Protein AF-V3ZVJ8-F1 (afdb_monomer_lite)

Structure (mmCIF, N/CA/C/O backbone):
data_AF-V3ZVJ8-F1
#
_entry.id   AF-V3ZVJ8-F1
#
loop_
_atom_site.group_PDB
_atom_site.id
_atom_site.type_symbol
_atom_site.label_atom_id
_atom_site.label_alt_id
_atom_site.label_comp_id
_atom_site.label_asym_id
_atom_site.label_entity_id
_atom_site.label_seq_id
_atom_site.pdbx_PDB_ins_code
_atom_site.Cartn_x
_atom_site.Cartn_y
_atom_site.Cartn_z
_atom_site.occupancy
_atom_site.B_iso_or_equiv
_atom_site.auth_seq_id
_atom_site.auth_comp_id
_atom_site.auth_asym_id
_atom_site.auth_atom_id
_atom_site.pdbx_PDB_model_num
ATOM 1 N N . MET A 1 1 ? 24.305 -14.437 -20.018 1.00 40.84 1 MET A N 1
ATOM 2 C CA . MET A 1 1 ? 22.969 -13.806 -19.903 1.00 40.84 1 MET A CA 1
ATOM 3 C C . MET A 1 1 ? 23.135 -12.476 -19.188 1.00 40.84 1 MET A C 1
ATOM 5 O O . MET A 1 1 ? 23.209 -12.449 -17.966 1.00 40.84 1 MET A O 1
ATOM 9 N N . GLY A 1 2 ? 23.327 -11.396 -19.948 1.00 46.41 2 GLY A N 1
ATOM 10 C CA . GLY A 1 2 ? 23.543 -10.070 -19.372 1.00 46.41 2 GLY A CA 1
ATOM 11 C C . GLY A 1 2 ? 22.295 -9.615 -18.625 1.00 46.41 2 GLY A C 1
ATOM 12 O O . GLY A 1 2 ? 21.198 -9.650 -19.180 1.00 46.41 2 GLY A O 1
ATOM 13 N N . LYS A 1 3 ? 22.453 -9.214 -17.362 1.00 50.25 3 LYS A N 1
ATOM 14 C CA . LYS A 1 3 ? 21.433 -8.452 -16.642 1.00 50.25 3 LYS A CA 1
ATOM 15 C C . LYS A 1 3 ? 21.319 -7.112 -17.372 1.00 50.25 3 LYS A C 1
ATOM 17 O O . LYS A 1 3 ? 22.166 -6.247 -17.190 1.00 50.25 3 LYS A O 1
ATOM 22 N N . SER A 1 4 ? 20.346 -6.985 -18.271 1.00 62.25 4 SER A N 1
ATOM 23 C CA . SER A 1 4 ? 20.099 -5.743 -18.999 1.00 62.25 4 SER A CA 1
ATOM 24 C C . SER A 1 4 ? 19.579 -4.698 -18.018 1.00 62.25 4 SER A C 1
ATOM 26 O O . SER A 1 4 ? 18.464 -4.800 -17.510 1.00 62.25 4 SER A O 1
ATOM 28 N N . PHE A 1 5 ? 20.423 -3.729 -17.705 1.00 68.81 5 PHE A N 1
ATOM 29 C CA . PHE A 1 5 ? 20.069 -2.511 -16.998 1.00 68.81 5 PHE A CA 1
ATOM 30 C C . PHE A 1 5 ? 19.837 -1.435 -18.060 1.00 68.81 5 PHE A C 1
ATOM 32 O O . PHE A 1 5 ? 20.697 -1.237 -18.918 1.00 68.81 5 PHE A O 1
ATOM 39 N N . SER A 1 6 ? 18.672 -0.791 -18.043 1.00 70.19 6 SER A N 1
ATOM 40 C CA . SER A 1 6 ? 18.344 0.296 -18.969 1.00 70.19 6 SER A CA 1
ATOM 41 C C . SER A 1 6 ? 18.077 1.587 -18.205 1.00 70.19 6 SER A C 1
ATOM 43 O O . SER A 1 6 ? 17.242 1.600 -17.298 1.00 70.19 6 SER A O 1
ATOM 45 N N . ILE A 1 7 ? 18.765 2.655 -18.612 1.00 73.12 7 ILE A N 1
ATOM 46 C CA . ILE A 1 7 ? 18.416 4.044 -18.303 1.00 73.12 7 ILE A CA 1
ATOM 47 C C . ILE A 1 7 ? 17.886 4.637 -19.607 1.00 73.12 7 ILE A C 1
ATOM 49 O O . ILE A 1 7 ? 18.584 4.585 -20.619 1.00 73.12 7 ILE A O 1
ATOM 53 N N . ASN A 1 8 ? 16.662 5.155 -19.598 1.00 67.75 8 ASN A N 1
ATOM 54 C CA . ASN A 1 8 ? 16.081 5.860 -20.740 1.00 67.75 8 ASN A CA 1
ATOM 55 C C . ASN A 1 8 ? 15.425 7.164 -20.261 1.00 67.75 8 ASN A C 1
ATOM 57 O O . ASN A 1 8 ? 15.230 7.371 -19.065 1.00 67.75 8 ASN A O 1
ATOM 61 N N . THR A 1 9 ? 15.118 8.040 -21.208 1.00 66.62 9 THR A N 1
ATOM 62 C CA . THR A 1 9 ? 14.366 9.288 -21.022 1.00 66.62 9 THR A CA 1
ATOM 63 C C . THR A 1 9 ? 13.134 9.324 -21.932 1.00 66.62 9 THR A C 1
ATOM 65 O O . THR A 1 9 ? 12.677 10.392 -22.309 1.00 66.62 9 THR A O 1
ATOM 68 N N . HIS A 1 10 ? 12.646 8.158 -22.346 1.00 76.38 10 HIS A N 1
ATOM 69 C CA . HIS A 1 10 ? 11.460 7.947 -23.179 1.00 76.38 10 HIS A CA 1
ATOM 70 C C . HIS A 1 10 ? 10.752 6.690 -22.670 1.00 76.38 10 HIS A C 1
ATOM 72 O O . HIS A 1 10 ? 11.325 5.961 -21.859 1.00 76.38 10 HIS A O 1
ATOM 78 N N . ASP A 1 11 ? 9.550 6.395 -23.155 1.00 82.81 11 ASP A N 1
ATOM 79 C CA . ASP A 1 11 ? 8.795 5.218 -22.719 1.00 82.81 11 ASP A CA 1
ATOM 80 C C . ASP A 1 11 ? 9.595 3.917 -22.881 1.00 82.81 11 ASP A C 1
ATOM 82 O O . ASP A 1 11 ? 10.235 3.666 -23.910 1.00 82.81 11 ASP A O 1
ATOM 86 N N . VAL A 1 12 ? 9.568 3.064 -21.851 1.00 84.00 12 VAL A N 1
ATOM 87 C CA . VAL A 1 12 ? 10.359 1.825 -21.818 1.00 84.00 12 VAL A CA 1
ATOM 88 C C . VAL A 1 12 ? 9.494 0.600 -21.608 1.00 84.00 12 VAL A C 1
ATOM 90 O O . VAL A 1 12 ? 8.710 0.507 -20.665 1.00 84.00 12 VAL A O 1
ATOM 93 N N . TYR A 1 13 ? 9.766 -0.428 -22.411 1.00 85.50 13 TYR A N 1
ATOM 94 C CA . TYR A 1 13 ? 9.410 -1.801 -22.084 1.00 85.50 13 TYR A CA 1
ATOM 95 C C . TYR A 1 13 ? 10.644 -2.578 -21.616 1.00 85.50 13 TYR A C 1
ATOM 97 O O . TYR A 1 13 ? 11.556 -2.841 -22.402 1.00 85.50 13 TYR A O 1
ATOM 105 N N . SER A 1 14 ? 10.662 -3.000 -20.349 1.00 83.94 14 SER A N 1
ATOM 106 C CA . SER A 1 14 ? 11.767 -3.776 -19.778 1.00 83.94 14 SER A CA 1
ATOM 107 C C . SER A 1 14 ? 11.308 -5.122 -19.223 1.00 83.94 14 SER A C 1
ATOM 109 O O . SER A 1 14 ? 10.302 -5.260 -18.522 1.00 83.94 14 SER A O 1
ATOM 111 N N . LYS A 1 15 ? 12.076 -6.170 -19.534 1.00 86.31 15 LYS A N 1
ATOM 112 C CA . LYS A 1 15 ? 11.912 -7.493 -18.907 1.00 86.31 15 LYS A CA 1
ATOM 113 C C . LYS A 1 15 ? 12.684 -7.606 -17.589 1.00 86.31 15 LYS A C 1
ATOM 115 O O . LYS A 1 15 ? 12.489 -8.585 -16.875 1.00 86.31 15 LYS A O 1
ATOM 120 N N . SER A 1 16 ? 13.569 -6.653 -17.326 1.00 85.25 16 SER A N 1
ATOM 121 C CA . SER A 1 16 ? 14.556 -6.651 -16.255 1.00 85.25 16 SER A CA 1
ATOM 122 C C . SER A 1 16 ? 14.463 -5.332 -15.475 1.00 85.25 16 SER A C 1
ATOM 124 O O . SER A 1 16 ? 13.402 -4.711 -15.404 1.00 85.25 16 SER A O 1
ATOM 126 N N . PHE A 1 17 ? 15.553 -4.924 -14.833 1.00 86.12 17 PHE A N 1
ATOM 127 C CA . PHE A 1 17 ? 15.630 -3.669 -14.100 1.00 86.12 17 PHE A CA 1
ATOM 128 C C . PHE A 1 17 ? 15.622 -2.462 -15.056 1.00 86.12 17 PHE A C 1
ATOM 130 O O . PHE A 1 17 ? 16.351 -2.463 -16.050 1.00 86.12 17 PHE A O 1
ATOM 137 N N . CYS A 1 18 ? 14.840 -1.430 -14.732 1.00 84.69 18 CYS A N 1
ATOM 138 C CA . CYS A 1 18 ? 14.799 -0.165 -15.467 1.00 84.69 18 CYS A CA 1
ATOM 139 C C . CYS A 1 18 ? 14.755 1.040 -14.519 1.00 84.69 18 CYS A C 1
ATOM 141 O O . CYS A 1 18 ? 14.038 1.001 -13.519 1.00 84.69 18 CYS A O 1
ATOM 143 N N . ILE A 1 19 ? 15.468 2.110 -14.880 1.00 86.56 19 ILE A N 1
ATOM 144 C CA . ILE A 1 19 ? 15.270 3.466 -14.349 1.00 86.56 19 ILE A CA 1
ATOM 145 C C . ILE A 1 19 ? 14.806 4.345 -15.514 1.00 86.56 19 ILE A C 1
ATOM 147 O O . ILE A 1 19 ? 15.429 4.319 -16.577 1.00 86.56 19 ILE A O 1
ATOM 151 N N . ASN A 1 20 ? 13.711 5.079 -15.341 1.00 83.31 20 ASN A N 1
ATOM 152 C CA . ASN A 1 20 ? 13.171 5.985 -16.356 1.00 83.31 20 ASN A CA 1
ATOM 153 C C . ASN A 1 20 ? 12.621 7.260 -15.707 1.00 83.31 20 ASN A C 1
ATOM 155 O O . ASN A 1 20 ? 12.400 7.290 -14.500 1.00 83.31 20 ASN A O 1
ATOM 159 N N . ASN A 1 21 ? 12.366 8.278 -16.526 1.00 83.44 21 ASN A N 1
ATOM 160 C CA . ASN A 1 21 ? 11.638 9.488 -16.131 1.00 83.44 21 ASN A CA 1
ATOM 161 C C . ASN A 1 21 ? 10.319 9.653 -16.914 1.00 83.44 21 ASN A C 1
ATOM 163 O O . ASN A 1 21 ? 9.772 10.741 -16.942 1.00 83.44 21 ASN A O 1
ATOM 167 N N . HIS A 1 22 ? 9.840 8.612 -17.591 1.00 85.00 22 HIS A N 1
ATOM 168 C CA . HIS A 1 22 ? 8.626 8.596 -18.422 1.00 85.00 22 HIS A CA 1
ATOM 169 C C . HIS A 1 22 ? 7.932 7.237 -18.266 1.00 85.00 22 HIS A C 1
ATOM 171 O O . HIS A 1 22 ? 8.308 6.462 -17.389 1.00 85.00 22 HIS A O 1
ATOM 177 N N . ASP A 1 23 ? 6.958 6.887 -19.097 1.00 85.75 23 ASP A N 1
ATOM 1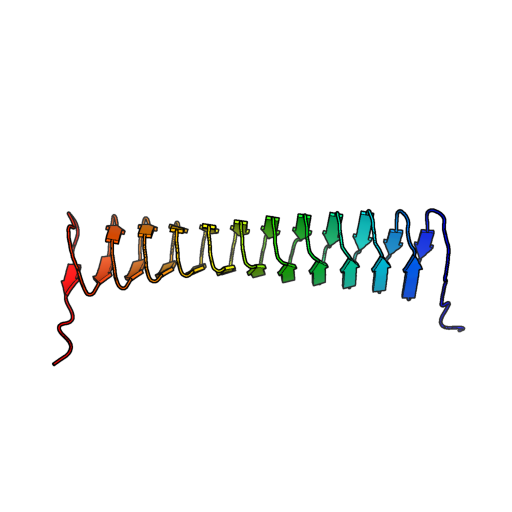78 C CA . ASP A 1 23 ? 6.127 5.711 -18.849 1.00 85.75 23 ASP A CA 1
ATOM 179 C C . ASP A 1 23 ? 6.937 4.405 -18.901 1.00 85.75 23 ASP A C 1
ATOM 181 O O . ASP A 1 23 ? 7.760 4.167 -19.793 1.00 85.75 23 ASP A O 1
ATOM 185 N N . VAL A 1 24 ? 6.728 3.525 -17.916 1.00 85.88 24 VAL A N 1
ATOM 186 C CA . VAL A 1 24 ? 7.440 2.241 -17.823 1.00 85.88 24 VAL A CA 1
ATOM 187 C C . VAL A 1 24 ? 6.483 1.066 -17.767 1.00 85.88 24 VAL A C 1
ATOM 189 O O . VAL A 1 24 ? 5.665 0.931 -16.860 1.00 85.88 24 VAL A O 1
ATOM 192 N N . TYR A 1 25 ? 6.717 0.107 -18.657 1.00 87.94 25 TYR A N 1
ATOM 193 C CA . TYR A 1 25 ? 6.167 -1.239 -18.581 1.00 87.94 25 TYR A CA 1
ATOM 194 C C . TYR A 1 25 ? 7.274 -2.219 -18.173 1.00 87.94 25 TYR A C 1
ATOM 196 O O . TYR A 1 25 ? 8.126 -2.586 -18.987 1.00 87.94 25 TYR A O 1
ATOM 204 N N . SER A 1 26 ? 7.263 -2.680 -16.916 1.00 87.19 26 SER A N 1
ATOM 205 C CA . SER A 1 26 ? 8.284 -3.594 -16.379 1.00 87.19 26 SER A CA 1
ATOM 206 C C . SER A 1 26 ? 7.718 -4.943 -15.936 1.00 87.19 26 SER A C 1
ATOM 208 O O . SER A 1 26 ? 6.671 -5.055 -15.291 1.00 87.19 26 SER A O 1
ATOM 210 N N . LYS A 1 27 ? 8.436 -6.025 -16.260 1.00 88.81 27 LYS A N 1
ATOM 211 C CA . LYS A 1 27 ? 8.120 -7.361 -15.725 1.00 88.81 27 LYS A CA 1
ATOM 212 C C . LYS A 1 27 ? 8.749 -7.635 -14.359 1.00 88.81 27 LYS A C 1
ATOM 214 O O . LYS A 1 27 ? 8.221 -8.495 -13.653 1.00 88.81 27 LYS A O 1
ATOM 219 N N . SER A 1 28 ? 9.841 -6.964 -13.990 1.00 88.00 28 SER A N 1
ATOM 220 C CA . SER A 1 28 ? 10.591 -7.288 -12.768 1.00 88.00 28 SER A CA 1
ATOM 221 C C . SER A 1 28 ? 10.738 -6.109 -11.811 1.00 88.00 28 SER A C 1
ATOM 223 O O . SER A 1 28 ? 10.182 -6.145 -10.722 1.00 88.00 28 SER A O 1
ATOM 225 N N . PHE A 1 29 ? 11.489 -5.079 -12.177 1.00 87.00 29 PHE A N 1
ATOM 226 C CA . PHE A 1 29 ? 11.791 -3.978 -11.272 1.00 87.00 29 PHE A CA 1
ATOM 227 C C . PHE A 1 29 ? 11.857 -2.685 -12.068 1.00 87.00 29 PHE A C 1
ATOM 229 O O . PHE A 1 29 ? 12.476 -2.650 -13.135 1.00 87.00 29 PHE A O 1
ATOM 236 N N . SER A 1 30 ? 11.225 -1.639 -11.556 1.00 88.38 30 SER A N 1
ATOM 237 C CA . SER A 1 30 ? 11.283 -0.300 -12.132 1.00 88.38 30 SER A CA 1
ATOM 238 C C . SER A 1 30 ? 11.392 0.759 -11.045 1.00 88.38 30 SER A C 1
ATOM 240 O O . SER A 1 30 ? 10.679 0.690 -10.044 1.00 88.38 30 SER A O 1
ATOM 242 N N . ILE A 1 31 ? 12.254 1.743 -11.281 1.00 88.81 31 ILE A N 1
ATOM 243 C CA . ILE A 1 31 ? 12.215 3.052 -10.626 1.00 88.81 31 ILE A CA 1
ATOM 24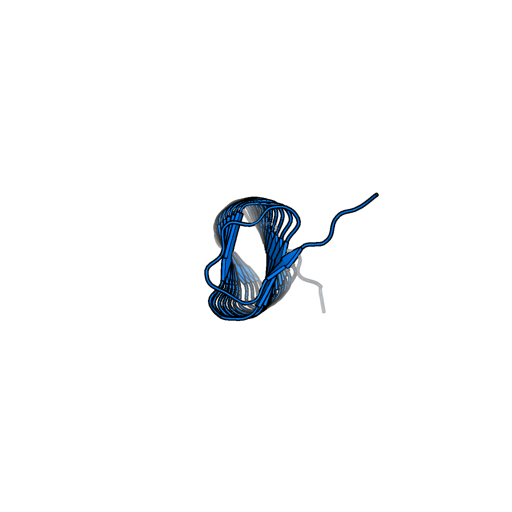4 C C . ILE A 1 31 ? 11.792 4.056 -11.694 1.00 88.81 31 ILE A C 1
ATOM 246 O O . ILE A 1 31 ? 12.373 4.066 -12.782 1.00 88.81 31 ILE A O 1
ATOM 250 N N . ASN A 1 32 ? 10.773 4.854 -11.405 1.00 87.06 32 ASN A N 1
ATOM 251 C CA . ASN A 1 32 ? 10.279 5.869 -12.323 1.00 87.06 32 ASN A CA 1
ATOM 252 C C . ASN A 1 32 ? 9.825 7.124 -11.574 1.00 87.06 32 ASN A C 1
ATOM 254 O O . ASN A 1 32 ? 9.634 7.082 -10.362 1.00 87.06 32 ASN A O 1
ATOM 258 N N . ASN A 1 33 ? 9.640 8.223 -12.301 1.00 85.56 33 ASN A N 1
ATOM 259 C CA . ASN A 1 33 ? 8.999 9.416 -11.756 1.00 85.56 33 ASN A CA 1
ATOM 260 C C . ASN A 1 33 ? 7.514 9.516 -12.137 1.00 85.56 33 ASN A C 1
ATOM 262 O O . ASN A 1 33 ? 6.743 9.975 -11.304 1.00 85.56 33 ASN A O 1
ATOM 266 N N . HIS A 1 34 ? 7.122 9.087 -13.342 1.00 86.44 34 HIS A N 1
ATOM 267 C CA . HIS A 1 34 ? 5.765 9.253 -13.892 1.00 86.44 34 HIS A CA 1
ATOM 268 C C . HIS A 1 34 ? 4.923 7.976 -13.785 1.00 86.44 34 HIS A C 1
ATOM 270 O O . HIS A 1 34 ? 4.658 7.538 -12.673 1.00 86.44 34 HIS A O 1
ATOM 276 N N . ASP A 1 35 ? 4.516 7.354 -14.897 1.00 87.00 35 ASP A N 1
ATOM 277 C CA . ASP A 1 35 ? 3.555 6.251 -14.850 1.00 87.00 35 ASP A CA 1
ATOM 278 C C . ASP A 1 35 ? 4.251 4.892 -14.930 1.00 87.00 35 ASP A C 1
ATOM 280 O O . ASP A 1 35 ? 5.144 4.654 -15.752 1.00 87.00 35 ASP A O 1
ATOM 284 N N . VAL A 1 36 ? 3.847 3.956 -14.066 1.00 87.62 36 VAL A N 1
ATOM 285 C CA . VAL A 1 36 ? 4.428 2.608 -14.024 1.00 87.62 36 VAL A CA 1
ATOM 286 C C . VAL A 1 36 ? 3.375 1.518 -14.063 1.00 87.62 36 VAL A C 1
ATOM 288 O O . VAL A 1 36 ? 2.541 1.377 -13.171 1.00 87.62 36 VAL A O 1
ATOM 291 N N . TYR A 1 37 ? 3.548 0.609 -15.017 1.00 90.12 37 TYR A N 1
ATOM 292 C CA . TYR A 1 37 ? 2.905 -0.696 -15.039 1.00 90.12 37 TYR A CA 1
ATOM 293 C C . TYR A 1 37 ? 3.933 -1.782 -14.705 1.00 90.12 37 TYR A C 1
ATOM 295 O O . TYR A 1 37 ? 4.747 -2.174 -15.547 1.00 90.12 37 TYR A O 1
ATOM 303 N N . SER A 1 38 ? 3.880 -2.319 -13.480 1.00 88.81 38 SER A N 1
ATOM 304 C CA . SER A 1 38 ? 4.812 -3.357 -13.015 1.00 88.81 38 SER A CA 1
ATOM 305 C C . SER A 1 38 ? 4.117 -4.667 -12.650 1.00 88.81 38 SER A C 1
ATOM 307 O O . SER A 1 38 ? 3.065 -4.718 -12.008 1.00 88.81 38 SER A O 1
ATOM 309 N N . LYS A 1 39 ? 4.720 -5.792 -13.047 1.00 89.62 39 LYS A N 1
ATOM 310 C CA . LYS A 1 39 ? 4.248 -7.119 -12.611 1.00 89.62 39 LYS A CA 1
ATOM 311 C C . LYS A 1 39 ? 4.788 -7.540 -11.245 1.00 89.62 39 LYS A C 1
ATOM 313 O O . LYS A 1 39 ? 4.174 -8.406 -10.624 1.00 89.62 39 LYS A O 1
ATOM 318 N N . SER A 1 40 ? 5.908 -6.978 -10.802 1.00 89.94 40 SER A N 1
ATOM 319 C CA . SER A 1 40 ? 6.698 -7.543 -9.701 1.00 89.94 40 SER A CA 1
ATOM 320 C C . SER A 1 40 ? 7.034 -6.484 -8.651 1.00 89.94 40 SER A C 1
ATOM 322 O O . SER A 1 40 ? 6.499 -6.533 -7.549 1.00 89.94 40 SER A O 1
ATOM 324 N N . PHE A 1 41 ? 7.863 -5.499 -8.979 1.00 88.88 41 PHE A N 1
ATOM 325 C CA . PHE A 1 41 ? 8.215 -4.432 -8.048 1.00 88.88 41 PHE A CA 1
ATOM 326 C C . PHE A 1 41 ? 8.297 -3.089 -8.772 1.00 88.88 41 PHE A C 1
ATOM 328 O O . PHE A 1 41 ? 8.796 -3.023 -9.900 1.00 88.88 41 PHE A O 1
A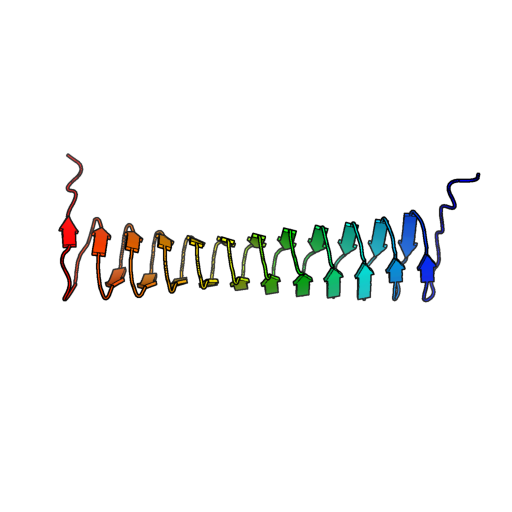TOM 335 N N . SER A 1 42 ? 7.817 -2.028 -8.130 1.00 89.94 42 SER A N 1
ATOM 336 C CA . SER A 1 42 ? 7.961 -0.652 -8.605 1.00 89.94 42 SER A CA 1
ATOM 337 C C . SER A 1 42 ? 8.192 0.323 -7.453 1.00 89.94 42 SER A C 1
ATOM 339 O O . SER A 1 42 ? 7.529 0.226 -6.422 1.00 89.94 42 SER A O 1
ATOM 341 N N . ILE A 1 43 ? 9.100 1.272 -7.666 1.00 90.81 43 ILE A N 1
ATOM 342 C CA . ILE A 1 43 ? 9.195 2.526 -6.911 1.00 90.81 43 ILE A CA 1
ATOM 343 C C . ILE A 1 43 ? 8.839 3.648 -7.877 1.00 90.81 43 ILE A C 1
ATOM 345 O O . ILE A 1 43 ? 9.352 3.667 -8.999 1.00 90.81 43 ILE A O 1
ATOM 349 N N . ASN A 1 44 ? 7.957 4.544 -7.459 1.00 90.00 44 ASN A N 1
ATOM 350 C CA . ASN A 1 44 ? 7.488 5.628 -8.302 1.00 90.00 44 ASN A CA 1
ATOM 351 C C . ASN A 1 44 ? 7.100 6.865 -7.485 1.00 90.00 44 ASN A C 1
ATOM 353 O O . ASN A 1 44 ? 6.921 6.757 -6.275 1.00 90.00 44 ASN A O 1
ATOM 357 N N . ASN A 1 45 ? 6.971 8.023 -8.135 1.00 86.50 45 ASN A N 1
ATOM 358 C CA . ASN A 1 45 ? 6.449 9.221 -7.479 1.00 86.50 45 ASN A CA 1
ATOM 359 C C . ASN A 1 45 ? 4.963 9.440 -7.788 1.00 86.50 45 ASN A C 1
ATOM 361 O O . ASN A 1 45 ? 4.209 9.689 -6.852 1.00 86.50 45 ASN A O 1
ATOM 365 N N . HIS A 1 46 ? 4.550 9.334 -9.056 1.00 88.56 46 HIS A N 1
ATOM 366 C CA . HIS A 1 46 ? 3.179 9.603 -9.511 1.00 88.56 46 HIS A CA 1
ATOM 367 C C . HIS A 1 46 ? 2.277 8.359 -9.515 1.00 88.56 46 HIS A C 1
ATOM 369 O O . HIS A 1 46 ? 1.872 7.920 -8.442 1.00 88.56 46 HIS A O 1
ATOM 375 N N . ASP A 1 47 ? 1.992 7.759 -10.675 1.00 87.06 47 ASP A N 1
ATOM 376 C CA . ASP A 1 47 ? 0.948 6.736 -10.784 1.00 87.06 47 ASP A CA 1
ATOM 377 C C . ASP A 1 47 ? 1.508 5.320 -10.958 1.00 87.06 47 ASP A C 1
ATOM 379 O O . ASP A 1 47 ? 2.361 5.041 -11.810 1.00 87.06 47 ASP A O 1
ATOM 383 N N . VAL A 1 48 ? 0.996 4.372 -10.162 1.00 88.12 48 VAL A N 1
ATOM 384 C CA . VAL A 1 48 ? 1.423 2.966 -10.213 1.00 88.12 48 VAL A CA 1
ATOM 385 C C . VAL A 1 48 ? 0.264 1.995 -10.349 1.00 88.12 48 VAL A C 1
ATOM 387 O O . VAL A 1 48 ? -0.600 1.872 -9.482 1.00 88.12 48 VAL A O 1
ATOM 390 N N . TYR A 1 49 ? 0.374 1.137 -11.360 1.00 90.44 49 TYR A N 1
ATOM 391 C CA . TYR A 1 49 ? -0.360 -0.116 -11.464 1.00 90.44 49 TYR A CA 1
ATOM 392 C C . TYR A 1 49 ? 0.582 -1.301 -11.220 1.00 90.44 49 TYR A C 1
ATOM 394 O O . TYR A 1 49 ? 1.348 -1.705 -12.101 1.00 90.44 49 TYR A O 1
ATOM 402 N N . SER A 1 50 ? 0.494 -1.916 -10.034 1.00 89.00 50 SER A N 1
ATOM 403 C CA . SER A 1 50 ? 1.328 -3.069 -9.661 1.00 89.00 50 SER A CA 1
ATOM 404 C C . SER A 1 50 ? 0.517 -4.338 -9.398 1.00 89.00 50 SER A C 1
ATOM 406 O O . SER A 1 50 ? -0.577 -4.333 -8.833 1.00 89.00 50 SER A O 1
ATOM 408 N N . LYS A 1 51 ? 1.051 -5.487 -9.818 1.00 89.44 51 LYS A N 1
ATOM 409 C CA . LYS A 1 51 ? 0.463 -6.796 -9.477 1.00 89.44 51 LYS A CA 1
ATOM 410 C C . LYS A 1 51 ? 0.990 -7.392 -8.174 1.00 89.44 51 LYS A C 1
ATOM 412 O O . LYS A 1 51 ? 0.377 -8.358 -7.733 1.00 89.44 51 LYS A O 1
ATOM 417 N N . SER A 1 52 ? 2.098 -6.876 -7.636 1.00 90.62 52 SER A N 1
ATOM 418 C CA . SER A 1 52 ? 2.909 -7.563 -6.620 1.00 90.62 52 SER A CA 1
ATOM 419 C C . SER A 1 52 ? 3.335 -6.612 -5.492 1.00 90.62 52 SER A C 1
ATOM 421 O O . SER A 1 52 ? 2.729 -6.619 -4.420 1.00 90.62 52 SER A O 1
ATOM 423 N N . PHE A 1 53 ? 4.330 -5.762 -5.707 1.00 89.00 53 PHE A N 1
ATOM 424 C CA . PHE A 1 53 ? 4.764 -4.795 -4.704 1.00 89.00 53 PHE A CA 1
ATOM 425 C C . PHE A 1 53 ? 4.920 -3.414 -5.334 1.00 89.00 53 PHE A C 1
ATOM 427 O O . PHE A 1 53 ? 5.372 -3.303 -6.479 1.00 89.00 53 PHE A O 1
ATOM 434 N N . SER A 1 54 ? 4.543 -2.375 -4.598 1.00 90.00 54 SER A N 1
ATOM 435 C CA . SER A 1 54 ? 4.730 -0.982 -5.001 1.00 90.00 54 SER A CA 1
ATOM 436 C C . SER A 1 54 ? 5.025 -0.090 -3.801 1.00 90.00 54 SER A C 1
ATOM 438 O O . SER A 1 54 ? 4.328 -0.173 -2.789 1.00 90.00 54 SER A O 1
ATOM 440 N N . ILE A 1 55 ? 6.023 0.776 -3.962 1.00 91.81 55 ILE A N 1
ATOM 441 C CA . ILE A 1 55 ? 6.233 1.973 -3.143 1.00 91.81 55 ILE A CA 1
ATOM 442 C C . ILE A 1 55 ? 5.935 3.175 -4.030 1.00 91.81 55 ILE A C 1
ATOM 444 O O . ILE A 1 55 ? 6.433 3.232 -5.157 1.00 91.81 55 ILE A O 1
ATOM 448 N N . ASN A 1 56 ? 5.123 4.102 -3.542 1.00 90.94 56 ASN A N 1
ATOM 449 C CA . ASN A 1 56 ? 4.739 5.284 -4.297 1.00 90.94 56 ASN A CA 1
ATOM 450 C C . ASN A 1 56 ? 4.468 6.478 -3.375 1.00 90.94 56 ASN A C 1
ATOM 452 O O . ASN A 1 56 ? 4.322 6.286 -2.168 1.00 90.94 56 ASN A O 1
ATOM 456 N N . ASN A 1 57 ? 4.390 7.684 -3.939 1.00 86.12 57 ASN A N 1
ATOM 457 C CA . ASN A 1 57 ? 3.949 8.855 -3.186 1.00 86.12 57 ASN A CA 1
ATOM 458 C C . ASN A 1 57 ? 2.480 9.198 -3.484 1.00 86.12 57 ASN A C 1
ATOM 460 O O . ASN A 1 57 ? 1.704 9.400 -2.550 1.00 86.12 57 ASN A O 1
ATOM 464 N N . HIS A 1 58 ? 2.088 9.250 -4.757 1.00 90.69 58 HIS A N 1
ATOM 465 C CA . HIS A 1 58 ? 0.733 9.629 -5.173 1.00 90.69 58 HIS A CA 1
ATOM 466 C C . HIS A 1 58 ? -0.215 8.430 -5.295 1.00 90.69 58 HIS A C 1
ATOM 468 O O . HIS A 1 58 ? -0.530 7.812 -4.282 1.00 90.69 58 HIS A O 1
ATOM 474 N N . ASP A 1 59 ? -0.642 8.057 -6.500 1.00 86.69 59 ASP A N 1
ATOM 475 C CA . ASP A 1 59 ? -1.763 7.136 -6.667 1.00 86.69 59 ASP A CA 1
ATOM 476 C C . ASP A 1 59 ? -1.302 5.707 -6.967 1.00 86.69 59 ASP A C 1
ATOM 478 O O . ASP A 1 59 ? -0.495 5.444 -7.867 1.00 86.69 59 ASP A O 1
ATOM 482 N N . VAL A 1 60 ? -1.843 4.737 -6.221 1.00 85.69 60 VAL A N 1
ATOM 483 C CA . VAL A 1 60 ? -1.523 3.317 -6.424 1.00 85.69 60 VAL A CA 1
ATOM 484 C C . VAL A 1 60 ? -2.756 2.448 -6.549 1.00 85.69 60 VAL A C 1
ATOM 486 O O . VAL A 1 60 ? -3.563 2.307 -5.629 1.00 85.69 60 VAL A O 1
ATOM 489 N N . TYR A 1 61 ? -2.790 1.687 -7.639 1.00 89.44 61 TYR A N 1
ATOM 490 C CA . TYR A 1 61 ? -3.619 0.502 -7.763 1.00 89.44 61 TYR A CA 1
ATOM 491 C C . TYR A 1 61 ? -2.765 -0.763 -7.676 1.00 89.44 61 TYR A C 1
ATOM 493 O O . TYR A 1 61 ? -1.934 -1.042 -8.548 1.00 89.44 61 TYR A O 1
ATOM 501 N N . SER A 1 62 ? -3.011 -1.609 -6.670 1.00 87.06 62 SER A N 1
ATOM 502 C CA . SER A 1 62 ? -2.330 -2.904 -6.606 1.00 87.06 62 SER A CA 1
ATOM 503 C C . SER A 1 62 ? -3.168 -4.065 -6.089 1.00 87.06 62 SER A C 1
ATOM 505 O O . SER A 1 62 ? -4.190 -3.944 -5.409 1.00 87.06 62 SER A O 1
ATOM 507 N N . LYS A 1 63 ? -2.765 -5.261 -6.526 1.00 87.50 63 LYS A N 1
ATOM 508 C CA . LYS A 1 63 ? -3.433 -6.517 -6.167 1.00 87.50 63 LYS A CA 1
ATOM 509 C C . LYS A 1 63 ? -2.926 -7.103 -4.851 1.00 87.50 63 LYS A C 1
ATOM 511 O O . LYS A 1 63 ? -3.595 -7.983 -4.314 1.00 87.50 63 LYS A O 1
ATOM 516 N N . SER A 1 64 ? -1.796 -6.642 -4.335 1.00 90.19 64 SER A N 1
ATOM 517 C CA . SER A 1 64 ? -1.072 -7.317 -3.253 1.00 90.19 64 SER A CA 1
ATOM 518 C C . SER A 1 64 ? -0.557 -6.317 -2.231 1.00 90.19 64 SER A C 1
ATOM 520 O O . SER A 1 64 ? -1.363 -5.921 -1.403 1.00 90.19 64 SER A O 1
ATOM 522 N N . PHE A 1 65 ? 0.719 -5.926 -2.243 1.00 88.31 65 PHE A N 1
ATOM 523 C CA . PHE A 1 65 ? 1.306 -5.102 -1.186 1.00 88.31 65 PHE A CA 1
ATOM 524 C C . PHE A 1 65 ? 1.631 -3.694 -1.684 1.00 88.31 65 PHE A C 1
ATOM 526 O O . PHE A 1 65 ? 2.186 -3.532 -2.775 1.00 88.31 65 PHE A O 1
ATOM 533 N N . ILE A 1 66 ? 1.290 -2.693 -0.872 1.00 89.31 66 ILE A N 1
ATOM 534 C CA . ILE A 1 66 ? 1.485 -1.273 -1.165 1.00 89.31 66 ILE A CA 1
ATOM 535 C C . ILE A 1 66 ? 2.026 -0.566 0.074 1.00 89.31 66 ILE A C 1
ATOM 537 O O . ILE A 1 66 ? 1.494 -0.758 1.169 1.00 89.31 66 ILE A O 1
ATOM 541 N N . ILE A 1 67 ? 3.032 0.279 -0.133 1.00 91.19 67 ILE A N 1
ATOM 542 C CA . ILE A 1 67 ? 3.366 1.395 0.754 1.00 91.19 67 ILE A CA 1
ATOM 543 C C . ILE A 1 67 ? 3.159 2.667 -0.059 1.00 91.19 67 ILE A C 1
ATOM 545 O O . ILE A 1 67 ? 3.695 2.774 -1.163 1.00 91.19 67 ILE A O 1
ATOM 549 N N . ASN A 1 68 ? 2.371 3.599 0.458 1.00 91.19 68 ASN A N 1
ATOM 550 C CA . ASN A 1 68 ? 2.069 4.842 -0.236 1.00 91.19 68 ASN A CA 1
ATOM 551 C C . ASN A 1 68 ? 1.930 6.012 0.741 1.00 91.19 68 ASN A C 1
ATOM 553 O O . ASN A 1 68 ? 1.820 5.789 1.948 1.00 91.19 68 ASN A O 1
ATOM 557 N N . THR A 1 69 ? 1.942 7.246 0.235 1.00 87.06 69 THR A N 1
ATOM 558 C CA . THR A 1 69 ? 1.592 8.412 1.055 1.00 87.06 69 THR A CA 1
ATOM 559 C C . THR A 1 69 ? 0.165 8.895 0.817 1.00 87.06 69 THR A C 1
ATOM 561 O O . THR A 1 69 ? -0.527 9.140 1.802 1.00 87.06 69 THR A O 1
ATOM 564 N N . HIS A 1 70 ? -0.288 8.990 -0.437 1.00 91.06 70 HIS A N 1
ATOM 565 C CA . HIS A 1 70 ? -1.603 9.534 -0.802 1.00 91.06 70 HIS A CA 1
ATOM 566 C C . HIS A 1 70 ? -2.671 8.458 -1.021 1.00 91.06 70 HIS A C 1
ATOM 568 O O . HIS A 1 70 ? -3.072 7.816 -0.056 1.00 91.06 70 HIS A O 1
ATOM 574 N N . ASP A 1 71 ? -3.132 8.232 -2.252 1.00 87.12 71 ASP A N 1
ATOM 575 C CA . ASP A 1 71 ? -4.353 7.465 -2.485 1.00 87.12 71 ASP A CA 1
ATOM 576 C C . ASP A 1 71 ? -4.051 6.020 -2.880 1.00 87.12 71 ASP A C 1
ATOM 578 O O . ASP A 1 71 ? -3.262 5.722 -3.785 1.00 87.12 71 ASP A O 1
ATOM 582 N N . VAL A 1 72 ? -4.704 5.079 -2.192 1.00 88.75 72 VAL A N 1
ATOM 583 C CA . VAL A 1 72 ? -4.478 3.646 -2.397 1.00 88.75 72 VAL A CA 1
ATOM 584 C C . VAL A 1 72 ? -5.758 2.883 -2.677 1.00 88.75 72 VAL A C 1
ATOM 586 O O . VAL A 1 72 ? -6.678 2.828 -1.862 1.00 88.75 72 VAL A O 1
ATOM 589 N N . TYR A 1 73 ? -5.732 2.110 -3.763 1.00 90.44 73 TYR A N 1
ATOM 590 C CA . TYR A 1 73 ? -6.646 0.998 -3.983 1.00 90.44 73 TYR A CA 1
ATOM 591 C C . TYR A 1 73 ? -5.904 -0.344 -3.911 1.00 90.44 73 TYR A C 1
ATOM 593 O O . TYR A 1 73 ? -5.162 -0.721 -4.825 1.00 90.44 73 TYR A O 1
ATOM 601 N N . SER A 1 74 ? -6.162 -1.124 -2.854 1.00 89.75 74 SER A N 1
ATOM 602 C CA . SER A 1 74 ? -5.564 -2.450 -2.647 1.00 89.75 74 SER A CA 1
ATOM 603 C C . SER A 1 74 ? -6.595 -3.574 -2.602 1.00 89.75 74 SER A C 1
ATOM 605 O O . SER A 1 74 ? -7.676 -3.475 -2.014 1.00 89.75 74 SER A O 1
ATOM 607 N N . LYS A 1 75 ? -6.243 -4.723 -3.188 1.00 89.62 75 LYS A N 1
ATOM 608 C CA . LYS A 1 75 ? -6.997 -5.970 -2.960 1.00 89.62 75 LYS A CA 1
ATOM 609 C C . LYS A 1 75 ? -6.500 -6.759 -1.750 1.00 89.62 75 LYS A C 1
ATOM 611 O O . LYS A 1 75 ? -7.290 -7.534 -1.213 1.00 89.62 75 LYS A O 1
ATOM 616 N N . SER A 1 76 ? -5.251 -6.576 -1.324 1.00 90.81 76 SER A N 1
ATOM 617 C CA . SER A 1 76 ? -4.675 -7.379 -0.241 1.00 90.81 76 SER A CA 1
ATOM 618 C C . SER A 1 76 ? -4.209 -6.506 0.914 1.00 90.81 76 SER A C 1
ATOM 620 O O . SER A 1 76 ? -4.973 -6.314 1.848 1.00 90.81 76 SER A O 1
ATOM 622 N N . PHE A 1 77 ? -2.997 -5.972 0.867 1.00 88.94 77 PHE A N 1
ATOM 623 C CA . PHE A 1 77 ? -2.379 -5.254 1.971 1.00 88.94 77 PHE A CA 1
ATOM 624 C C . PHE A 1 77 ? -1.969 -3.849 1.530 1.00 88.94 77 PHE A C 1
ATOM 626 O O . PHE A 1 77 ? -1.427 -3.665 0.437 1.00 88.94 77 PHE A O 1
ATOM 633 N N . SER A 1 78 ? -2.212 -2.861 2.380 1.00 90.31 78 SER A N 1
ATOM 634 C CA . SER A 1 78 ? -1.757 -1.488 2.169 1.00 90.31 78 SER A CA 1
ATOM 635 C C . SER A 1 78 ? -1.324 -0.846 3.480 1.00 90.31 78 SER A C 1
ATOM 637 O O . SER A 1 78 ? -2.033 -0.948 4.481 1.00 90.31 78 SER A O 1
ATOM 639 N N . ILE A 1 79 ? -0.185 -0.163 3.439 1.00 91.31 79 ILE A N 1
ATOM 640 C CA . ILE A 1 79 ? 0.223 0.847 4.416 1.00 91.31 79 ILE A CA 1
ATOM 641 C C . ILE A 1 79 ? 0.165 2.192 3.704 1.00 91.31 79 ILE A C 1
ATOM 643 O O . ILE A 1 79 ? 0.697 2.320 2.599 1.00 91.31 79 ILE A O 1
ATOM 647 N N . ASN A 1 80 ? -0.489 3.167 4.319 1.00 91.62 80 ASN A N 1
ATOM 648 C CA . ASN A 1 80 ? -0.681 4.479 3.725 1.00 91.62 80 ASN A CA 1
ATOM 649 C C . ASN A 1 80 ? -0.767 5.577 4.790 1.00 91.62 80 ASN A C 1
ATOM 651 O O . ASN A 1 80 ? -0.942 5.266 5.967 1.00 91.62 80 ASN A O 1
ATOM 655 N N . ASN A 1 81 ? -0.653 6.844 4.389 1.00 86.19 81 ASN A N 1
ATOM 656 C CA . ASN A 1 81 ? -0.894 7.961 5.300 1.00 86.19 81 ASN A CA 1
ATOM 657 C C . ASN A 1 81 ? -2.294 8.560 5.119 1.00 86.19 81 ASN A C 1
ATOM 659 O O . ASN A 1 81 ? -2.969 8.770 6.125 1.00 86.19 81 ASN A O 1
ATOM 663 N N . HIS A 1 82 ? -2.719 8.829 3.881 1.00 90.31 82 HIS A N 1
ATOM 664 C CA . HIS A 1 82 ? -3.982 9.511 3.574 1.00 90.31 82 HIS A CA 1
ATOM 665 C C . HIS A 1 82 ? -5.157 8.554 3.349 1.00 90.31 82 HIS A C 1
ATOM 667 O O . HIS A 1 82 ? -5.696 8.041 4.327 1.00 90.31 82 HIS A O 1
ATOM 673 N N . ASP A 1 83 ? -5.535 8.279 2.098 1.00 87.25 83 ASP A N 1
ATOM 674 C CA . ASP A 1 83 ? -6.799 7.609 1.798 1.00 87.25 83 ASP A CA 1
ATOM 675 C C . ASP A 1 83 ? -6.589 6.176 1.306 1.00 87.25 83 ASP A C 1
ATOM 677 O O . ASP A 1 83 ? -5.833 5.898 0.368 1.00 87.25 83 ASP A O 1
ATOM 681 N N . VAL A 1 84 ? -7.291 5.224 1.932 1.00 89.56 84 VAL A N 1
ATOM 682 C CA . VAL A 1 84 ? -7.199 3.802 1.577 1.00 89.56 84 VAL A CA 1
ATOM 683 C C . VAL A 1 84 ? -8.552 3.179 1.303 1.00 89.56 84 VAL A C 1
ATOM 685 O O . VAL A 1 84 ? -9.416 3.079 2.174 1.00 89.56 84 VAL A O 1
ATOM 688 N N . TYR A 1 85 ? -8.660 2.557 0.133 1.00 90.50 85 TYR A N 1
ATOM 689 C CA . TYR A 1 85 ? -9.642 1.521 -0.146 1.00 90.50 85 TYR A CA 1
ATOM 690 C C . TYR A 1 85 ? -8.975 0.140 -0.169 1.00 90.50 85 TYR A C 1
ATOM 692 O O . TYR A 1 85 ? -8.252 -0.204 -1.109 1.00 90.50 85 TYR A O 1
ATOM 700 N N . SER A 1 86 ? -9.267 -0.704 0.827 1.00 89.56 86 SER A N 1
ATOM 701 C CA . SER A 1 86 ? -8.736 -2.072 0.907 1.00 89.56 86 SER A CA 1
ATOM 702 C C . SER A 1 86 ? -9.830 -3.134 0.990 1.00 89.56 86 SER A C 1
ATOM 704 O O . SER A 1 86 ? -10.864 -2.994 1.648 1.00 89.56 86 SER A O 1
ATOM 706 N N . LYS A 1 87 ? -9.611 -4.263 0.309 1.00 89.50 87 LYS A N 1
ATOM 707 C CA . LYS A 1 87 ? -10.485 -5.440 0.455 1.00 89.50 87 LYS A CA 1
ATOM 708 C C . LYS A 1 87 ? -10.077 -6.347 1.611 1.00 89.50 87 LYS A C 1
ATOM 710 O O . LYS A 1 87 ? -10.957 -7.021 2.146 1.00 89.50 87 LYS A O 1
ATOM 715 N N . SER A 1 88 ? -8.801 -6.382 1.987 1.00 90.25 88 SER A N 1
ATOM 716 C CA . SER A 1 88 ? -8.322 -7.342 2.987 1.00 90.25 88 SER A CA 1
ATOM 717 C C . SER A 1 88 ? -7.759 -6.630 4.209 1.00 90.25 88 SER A C 1
ATOM 719 O O . SER A 1 88 ? -8.442 -6.565 5.221 1.00 90.25 88 SER A O 1
ATOM 721 N N . PHE A 1 89 ? -6.565 -6.063 4.128 1.00 88.31 89 PHE A N 1
ATOM 722 C CA . PHE A 1 89 ? -5.891 -5.456 5.265 1.00 88.31 89 PHE A CA 1
ATOM 723 C C . PHE A 1 89 ? -5.406 -4.050 4.914 1.00 88.31 89 PHE A C 1
ATOM 725 O O . PHE A 1 89 ? -4.874 -3.829 3.822 1.00 88.31 89 PHE A O 1
ATOM 732 N N . SER A 1 90 ? -5.575 -3.112 5.840 1.00 90.19 90 SER A N 1
ATOM 733 C CA . SER A 1 90 ? -5.043 -1.755 5.728 1.00 90.19 90 SER A CA 1
ATOM 734 C C . SER A 1 90 ? -4.521 -1.242 7.067 1.00 90.19 90 SER A C 1
ATOM 736 O O . SER A 1 90 ? -5.191 -1.393 8.088 1.00 90.19 90 SER A O 1
ATOM 738 N N . ILE A 1 91 ? -3.356 -0.600 7.032 1.00 90.75 91 ILE A N 1
ATOM 739 C CA . ILE A 1 91 ? -2.857 0.299 8.077 1.00 90.75 91 ILE A CA 1
ATOM 740 C C . ILE A 1 91 ? -2.823 1.698 7.477 1.00 90.75 91 ILE A C 1
ATOM 742 O O . ILE A 1 91 ? -2.301 1.870 6.373 1.00 90.75 91 ILE A O 1
ATOM 746 N N . ASN A 1 92 ? -3.383 2.673 8.180 1.00 91.38 92 ASN A N 1
ATOM 747 C CA . ASN A 1 92 ? -3.465 4.039 7.688 1.00 91.38 92 ASN A CA 1
ATOM 748 C C . ASN A 1 92 ? -3.466 5.062 8.831 1.00 91.38 92 ASN A C 1
ATOM 750 O O . ASN A 1 92 ? -3.674 4.683 9.982 1.00 91.38 92 ASN A O 1
ATOM 754 N N . ASN A 1 93 ? -3.236 6.340 8.526 1.00 85.75 93 ASN A N 1
ATOM 755 C CA . ASN A 1 93 ? -3.375 7.403 9.521 1.00 85.75 93 ASN A CA 1
ATOM 756 C C . ASN A 1 93 ? -4.726 8.120 9.410 1.00 85.75 93 ASN A C 1
ATOM 758 O O . ASN A 1 93 ? -5.381 8.286 10.436 1.00 85.75 93 ASN A O 1
ATOM 762 N N . HIS A 1 94 ? -5.127 8.538 8.206 1.00 89.31 94 HIS A N 1
ATOM 763 C CA . HIS A 1 94 ? -6.327 9.349 7.977 1.00 89.31 94 HIS A CA 1
ATOM 764 C C . HIS A 1 94 ? -7.581 8.512 7.696 1.00 89.31 94 HIS A C 1
ATOM 766 O O . HIS A 1 94 ? -8.200 8.040 8.648 1.00 89.31 94 HIS A O 1
ATOM 772 N N . ASP A 1 95 ? -7.928 8.277 6.427 1.00 86.19 95 ASP A N 1
ATOM 773 C CA . ASP A 1 95 ? -9.233 7.723 6.063 1.00 86.19 95 ASP A CA 1
ATOM 774 C C . ASP A 1 95 ? -9.135 6.306 5.484 1.00 86.19 95 ASP A C 1
ATOM 776 O O . ASP A 1 95 ? -8.389 6.020 4.540 1.00 86.19 95 ASP A O 1
ATOM 780 N N . VAL A 1 96 ? -9.931 5.382 6.038 1.00 88.50 96 VAL A N 1
ATOM 781 C CA . VAL A 1 96 ? -9.963 3.981 5.591 1.00 88.50 96 VAL A CA 1
ATOM 782 C C . VAL A 1 96 ? -11.364 3.494 5.274 1.00 88.50 96 VAL A C 1
ATOM 784 O O . VAL A 1 96 ? -12.245 3.434 6.131 1.00 88.50 96 VAL A O 1
ATOM 787 N N . TYR A 1 97 ? -11.508 2.940 4.072 1.00 89.25 97 TYR A N 1
ATOM 788 C CA . TYR A 1 97 ? -12.566 1.999 3.735 1.00 89.25 97 TYR A CA 1
ATOM 789 C C . TYR A 1 97 ? -12.002 0.576 3.622 1.00 89.25 97 TYR A C 1
ATOM 791 O O . TYR A 1 97 ? -11.314 0.237 2.654 1.00 89.25 97 TYR A O 1
ATOM 799 N N . SER A 1 98 ? -12.348 -0.299 4.573 1.00 88.62 98 SER A N 1
ATOM 800 C CA . SER A 1 98 ? -11.920 -1.705 4.569 1.00 88.62 98 SER A CA 1
ATOM 801 C C . SER A 1 98 ? -13.090 -2.686 4.591 1.00 88.62 98 SER A C 1
ATOM 803 O O . SER A 1 98 ? -14.103 -2.507 5.272 1.00 88.62 98 SER A O 1
ATOM 805 N N . LYS A 1 99 ? -12.969 -3.783 3.835 1.00 88.56 99 LYS A N 1
ATOM 806 C CA . LYS A 1 99 ? -13.946 -4.886 3.913 1.00 88.56 99 LYS A CA 1
ATOM 807 C C . LYS A 1 99 ? -13.622 -5.902 5.004 1.00 88.56 99 LYS A C 1
ATOM 809 O O . LYS A 1 99 ? -14.558 -6.527 5.500 1.00 88.56 99 LYS A O 1
ATOM 814 N N . SER A 1 100 ? -12.354 -6.082 5.367 1.00 89.06 100 SER A N 1
ATOM 815 C CA . SER A 1 100 ? -11.968 -7.143 6.306 1.00 89.06 100 SER A CA 1
ATOM 816 C C . SER A 1 100 ? -11.310 -6.564 7.552 1.00 89.06 100 SER A C 1
ATOM 818 O O . SER A 1 100 ? -11.951 -6.511 8.593 1.00 89.06 100 SER A O 1
ATOM 820 N N . PHE A 1 101 ? -10.077 -6.086 7.466 1.00 87.44 101 PHE A N 1
ATOM 821 C CA . PHE A 1 101 ? -9.338 -5.605 8.626 1.00 87.44 101 PHE A CA 1
ATOM 822 C C . PHE A 1 101 ? -8.760 -4.215 8.374 1.00 87.44 101 PHE A C 1
ATOM 824 O O . PHE A 1 101 ? -8.229 -3.947 7.292 1.00 87.44 101 PHE A O 1
ATOM 831 N N . SER A 1 102 ? -8.851 -3.346 9.377 1.00 89.38 102 SER A N 1
ATOM 832 C CA . SER A 1 102 ? -8.258 -2.010 9.374 1.00 89.38 102 SER A CA 1
ATOM 833 C C . SER A 1 102 ? -7.644 -1.667 10.729 1.00 89.38 102 SER A C 1
ATOM 835 O O . SER A 1 102 ? -8.260 -1.901 11.769 1.00 89.38 102 SER A O 1
ATOM 837 N N . ILE A 1 103 ? -6.450 -1.080 10.695 1.00 89.19 103 ILE A N 1
ATOM 838 C CA . ILE A 1 103 ? -5.873 -0.295 11.791 1.00 89.19 103 ILE A CA 1
ATOM 839 C C . ILE A 1 103 ? -5.754 1.134 11.283 1.00 89.19 103 ILE A C 1
ATOM 841 O O . ILE A 1 103 ? -5.220 1.347 10.193 1.00 89.19 103 ILE A O 1
ATOM 845 N N . ASN A 1 104 ? -6.262 2.091 12.046 1.00 89.25 104 ASN A N 1
ATOM 846 C CA . ASN A 1 104 ? -6.238 3.491 11.655 1.00 89.25 104 ASN A CA 1
ATOM 847 C C . ASN A 1 104 ? -6.133 4.414 12.873 1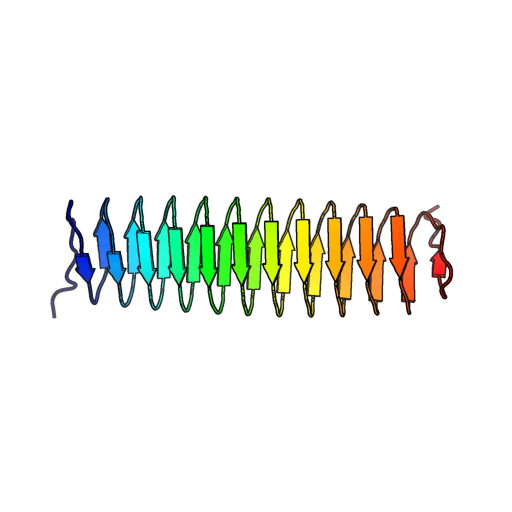.00 89.25 104 ASN A C 1
ATOM 849 O O . ASN A 1 104 ? -6.366 3.967 13.994 1.00 89.25 104 ASN A O 1
ATOM 853 N N . ASN A 1 105 ? -5.784 5.683 12.663 1.00 84.62 105 ASN A N 1
ATOM 854 C CA . ASN A 1 105 ? -5.820 6.673 13.738 1.00 84.62 105 ASN A CA 1
ATOM 855 C C . ASN A 1 105 ? -7.112 7.495 13.708 1.00 84.62 105 ASN A C 1
ATOM 857 O O . ASN A 1 105 ? -7.741 7.629 14.756 1.00 84.62 105 ASN A O 1
ATOM 861 N N . HIS A 1 106 ? -7.496 8.030 12.546 1.00 86.19 106 HIS A N 1
ATOM 862 C CA . HIS A 1 106 ? -8.625 8.953 12.400 1.00 86.19 106 HIS A CA 1
ATOM 863 C C . HIS A 1 106 ? -9.946 8.254 12.055 1.00 86.19 106 HIS A C 1
ATOM 865 O O . HIS A 1 106 ? -10.597 7.741 12.963 1.00 86.19 106 HIS A O 1
ATOM 871 N N . ASP A 1 107 ? -10.322 8.184 10.776 1.00 82.75 107 ASP A N 1
ATOM 872 C CA . ASP A 1 107 ? -11.670 7.784 10.373 1.00 82.75 107 ASP A CA 1
ATOM 873 C C . ASP A 1 107 ? -11.695 6.416 9.682 1.00 82.75 107 ASP A C 1
ATOM 875 O O . ASP A 1 107 ? -10.973 6.144 8.716 1.00 82.75 107 ASP A O 1
ATOM 879 N N . VAL A 1 108 ? -12.570 5.523 10.163 1.00 84.56 108 VAL A N 1
ATOM 880 C CA . VAL A 1 108 ? -12.727 4.180 9.586 1.00 84.56 108 VAL A CA 1
ATOM 881 C C . VAL A 1 108 ? -14.165 3.821 9.268 1.00 84.56 108 VAL A C 1
ATOM 883 O O . VAL A 1 108 ? -15.036 3.774 10.137 1.00 84.56 108 VAL A O 1
ATOM 886 N N . TYR A 1 109 ? -14.361 3.356 8.035 1.00 85.38 109 TYR A N 1
ATOM 887 C CA . TYR A 1 109 ? -15.483 2.514 7.651 1.00 85.38 109 TYR A CA 1
ATOM 888 C C . TYR A 1 109 ? -15.020 1.066 7.431 1.00 85.38 109 TYR A C 1
ATOM 890 O O . TYR A 1 109 ? -14.367 0.747 6.431 1.00 85.38 109 TYR A O 1
ATOM 898 N N . SER A 1 110 ? -15.408 0.155 8.330 1.00 85.12 110 SER A N 1
ATOM 899 C CA . SER A 1 110 ? -15.071 -1.274 8.229 1.00 85.12 110 SER A CA 1
ATOM 900 C C . SER A 1 110 ? -16.311 -2.164 8.174 1.00 85.12 110 SER A C 1
ATOM 902 O O . SER A 1 110 ? -17.344 -1.900 8.789 1.00 85.12 110 SER A O 1
ATOM 904 N N . LYS A 1 111 ? -16.239 -3.262 7.417 1.00 85.62 111 LYS A N 1
ATOM 905 C CA . LYS A 1 111 ? -17.300 -4.285 7.433 1.00 85.62 111 LYS A CA 1
ATOM 906 C C . LYS A 1 111 ? -17.058 -5.408 8.431 1.00 85.62 111 LYS A C 1
ATOM 908 O O . LYS A 1 111 ? -18.051 -6.035 8.783 1.00 85.62 111 LYS A O 1
ATOM 913 N N . SER A 1 112 ? -15.809 -5.672 8.830 1.00 85.94 112 SER A N 1
ATOM 914 C CA . SER A 1 112 ? -15.487 -6.840 9.663 1.00 85.94 112 SER A CA 1
ATOM 915 C C . SER A 1 112 ? -14.796 -6.456 10.978 1.00 85.94 112 SER A C 1
ATOM 917 O O . SER A 1 112 ? -15.428 -6.454 12.036 1.00 85.94 112 SER A O 1
ATOM 919 N N . PHE A 1 113 ? -13.518 -6.099 10.943 1.00 84.56 113 PHE A N 1
ATOM 920 C CA . PHE A 1 113 ? -12.748 -5.772 12.140 1.00 84.56 113 PHE A CA 1
ATOM 921 C C . PHE A 1 113 ? -12.063 -4.417 11.983 1.00 84.56 113 PHE A C 1
ATOM 923 O O . PHE A 1 113 ? -11.537 -4.113 10.909 1.00 84.56 113 PHE A O 1
ATOM 930 N N . SER A 1 114 ? -12.068 -3.617 13.050 1.00 85.81 114 SER A N 1
ATOM 931 C CA . SER A 1 114 ? -11.346 -2.348 13.104 1.00 85.81 114 SER A CA 1
ATOM 932 C C . SER A 1 114 ? -10.694 -2.119 14.462 1.00 85.81 114 SER A C 1
ATOM 934 O O . SER A 1 114 ? -11.330 -2.332 15.495 1.00 85.81 114 SER A O 1
ATOM 936 N N . ILE A 1 115 ? -9.457 -1.625 14.438 1.00 86.12 115 ILE A N 1
ATOM 937 C CA . ILE A 1 115 ? -8.803 -0.950 15.563 1.00 86.12 115 ILE A CA 1
ATOM 938 C C . ILE A 1 115 ? -8.619 0.505 15.155 1.00 86.12 115 ILE A C 1
ATOM 940 O O . ILE A 1 115 ? -8.104 0.769 14.067 1.00 86.12 115 ILE A O 1
ATOM 944 N N . ASN A 1 116 ? -9.056 1.431 15.996 1.00 84.62 116 ASN A N 1
ATOM 945 C CA . ASN A 1 116 ? -8.944 2.856 15.716 1.00 84.62 116 ASN A CA 1
ATOM 946 C C . ASN A 1 116 ? -8.730 3.670 16.992 1.00 84.62 116 ASN A C 1
ATOM 948 O O . ASN A 1 116 ? -8.965 3.157 18.087 1.00 84.62 116 ASN A O 1
ATOM 952 N N . ASN A 1 117 ? -8.314 4.928 16.849 1.00 82.12 117 ASN A N 1
ATOM 953 C CA . ASN A 1 117 ? -8.236 5.848 17.982 1.00 82.12 117 ASN A CA 1
ATOM 954 C C . ASN A 1 117 ? -9.432 6.815 18.030 1.00 82.12 117 ASN A C 1
ATOM 956 O O . ASN A 1 117 ? -9.991 7.024 19.108 1.00 82.12 117 ASN A O 1
ATOM 960 N N . HIS A 1 118 ? -9.825 7.383 16.886 1.00 81.81 118 HIS A N 1
ATOM 961 C CA . HIS A 1 118 ? -10.878 8.399 16.788 1.00 81.81 118 HIS A CA 1
ATOM 962 C C . HIS A 1 118 ? -12.235 7.822 16.368 1.00 81.81 118 HIS A C 1
ATOM 964 O O . HIS A 1 118 ? -12.877 7.171 17.188 1.00 81.81 118 HIS A O 1
ATOM 970 N N . ASP A 1 119 ? -12.666 8.003 15.118 1.00 77.75 119 ASP A N 1
ATOM 971 C CA . ASP A 1 119 ? -14.044 7.730 14.708 1.00 77.75 119 ASP A CA 1
ATOM 972 C C . ASP A 1 119 ? -14.164 6.423 13.913 1.00 77.75 119 ASP A C 1
ATOM 974 O O . ASP A 1 119 ? -13.492 6.199 12.901 1.00 77.75 119 ASP A O 1
ATOM 978 N N . VAL A 1 120 ? -15.057 5.527 14.356 1.00 77.19 120 VAL A N 1
ATOM 979 C CA . VAL A 1 120 ? -15.311 4.253 13.657 1.00 77.19 120 VAL A CA 1
ATOM 980 C C . VAL A 1 120 ? -16.782 4.006 13.397 1.00 77.19 120 VAL A C 1
ATOM 982 O O . VAL A 1 120 ? -17.606 3.958 14.312 1.00 77.19 120 VAL A O 1
ATOM 985 N N . TYR A 1 121 ? -17.069 3.656 12.145 1.00 79.38 121 TYR A N 1
ATOM 986 C CA . TYR A 1 121 ? -18.283 2.965 11.748 1.00 79.38 121 TYR A CA 1
ATOM 987 C C . TYR A 1 121 ? -17.972 1.516 11.344 1.00 79.38 121 TYR A C 1
ATOM 989 O O . TYR A 1 121 ? -17.305 1.265 10.335 1.00 79.38 121 TYR A O 1
ATOM 997 N N . SER A 1 122 ? -18.493 0.533 12.091 1.00 76.69 122 SER A N 1
ATOM 998 C CA . SER A 1 122 ? -18.348 -0.887 11.730 1.00 76.69 122 SER A CA 1
ATOM 999 C C . SER A 1 122 ? -19.619 -1.707 11.895 1.00 76.69 122 SER A C 1
ATOM 1001 O O . SER A 1 122 ? -20.485 -1.446 12.732 1.00 76.69 122 SER A O 1
ATOM 1003 N N . LYS A 1 123 ? -19.723 -2.763 11.086 1.00 77.62 123 LYS A N 1
ATOM 1004 C CA . LYS A 1 123 ? -20.841 -3.712 11.144 1.00 77.62 123 LYS A CA 1
ATOM 1005 C C . LYS A 1 123 ? -20.644 -4.836 12.167 1.00 77.62 123 LYS A C 1
ATOM 1007 O O . LYS A 1 123 ? -21.644 -5.432 12.560 1.00 77.62 123 LYS A O 1
ATOM 1012 N N . SER A 1 124 ? -19.420 -5.110 12.619 1.00 80.69 124 SER A N 1
ATOM 1013 C CA . SER A 1 124 ? -19.137 -6.260 13.499 1.00 80.69 124 SER A CA 1
ATOM 1014 C C . SER A 1 124 ? -18.286 -5.919 14.714 1.00 80.69 124 SER A C 1
ATOM 1016 O O . SER A 1 124 ? -18.873 -5.656 15.756 1.00 80.69 124 SER A O 1
ATOM 1018 N N . PHE A 1 125 ? -16.953 -5.950 14.625 1.00 79.38 125 PHE A N 1
ATOM 1019 C CA . PHE A 1 125 ? -16.085 -5.837 15.800 1.00 79.38 125 PHE A CA 1
ATOM 1020 C C . PHE A 1 125 ? -15.218 -4.579 15.741 1.00 79.38 125 PHE A C 1
ATOM 1022 O O . PHE A 1 125 ? -14.590 -4.304 14.713 1.00 79.38 125 PHE A O 1
ATOM 1029 N N . ILE A 1 126 ? -15.178 -3.838 16.852 1.00 80.62 126 ILE A N 1
ATOM 1030 C CA . ILE A 1 126 ? -14.392 -2.610 17.004 1.00 80.62 126 ILE A CA 1
ATOM 1031 C C . ILE A 1 126 ? -13.637 -2.622 18.336 1.00 80.62 126 ILE A C 1
ATOM 1033 O O . ILE A 1 126 ? -14.226 -2.895 19.383 1.00 80.62 126 ILE A O 1
ATOM 1037 N N . ILE A 1 127 ? -12.362 -2.240 18.289 1.00 82.69 127 ILE A N 1
ATOM 1038 C CA . ILE A 1 127 ? -11.626 -1.689 19.432 1.00 82.69 127 ILE A CA 1
ATOM 1039 C C . ILE A 1 127 ? -11.362 -0.221 19.113 1.00 82.69 127 ILE A C 1
ATOM 1041 O O . ILE A 1 127 ? -10.791 0.076 18.063 1.00 82.69 127 ILE A O 1
ATOM 1045 N N . ASN A 1 128 ? -11.797 0.682 19.985 1.00 79.56 128 ASN A N 1
ATOM 1046 C CA . ASN A 1 128 ? -11.608 2.114 19.787 1.00 79.56 128 ASN A CA 1
ATOM 1047 C C . ASN A 1 128 ? -11.294 2.831 21.095 1.00 79.56 128 ASN A C 1
ATOM 1049 O O . ASN A 1 128 ? -11.649 2.338 22.165 1.00 79.56 128 ASN A O 1
ATOM 1053 N N . THR A 1 129 ? -10.679 4.009 21.013 1.00 75.88 129 THR A N 1
ATOM 1054 C CA . THR A 1 129 ? -10.478 4.858 22.195 1.00 75.88 129 THR A CA 1
ATOM 1055 C C . THR A 1 129 ? -11.487 5.997 22.327 1.00 75.88 129 THR A C 1
ATOM 1057 O O . THR A 1 129 ? -11.628 6.517 23.435 1.00 75.88 129 THR A O 1
ATOM 1060 N N . HIS A 1 130 ? -12.159 6.409 21.245 1.00 75.94 130 HIS A N 1
ATOM 1061 C CA . HIS A 1 130 ? -13.119 7.527 21.218 1.00 75.94 130 HIS A CA 1
ATOM 1062 C C . HIS A 1 130 ? -14.465 7.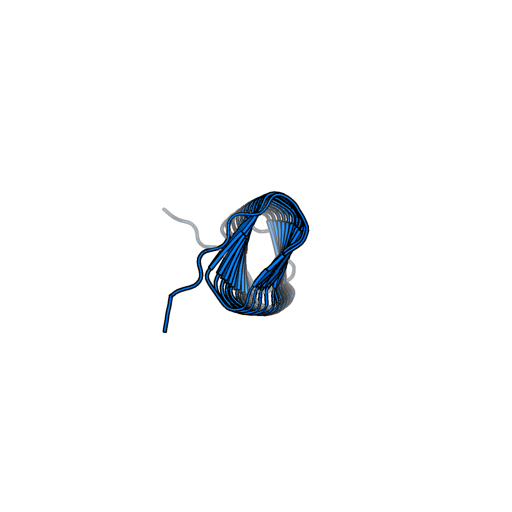109 20.594 1.00 75.94 130 HIS A C 1
ATOM 1064 O O . HIS A 1 130 ? -15.041 6.111 21.014 1.00 75.94 130 HIS A O 1
ATOM 1070 N N . ASP A 1 131 ? -15.005 7.824 19.605 1.00 72.81 131 ASP A N 1
ATOM 1071 C CA . ASP A 1 131 ? -16.394 7.666 19.174 1.00 72.81 131 ASP A CA 1
ATOM 1072 C C . ASP A 1 131 ? -16.635 6.410 18.320 1.00 72.81 131 ASP A C 1
ATOM 1074 O O . ASP A 1 131 ? -15.930 6.106 17.354 1.00 72.81 131 ASP A O 1
ATOM 1078 N N . VAL A 1 132 ? -17.669 5.641 18.687 1.00 71.50 132 VAL A N 1
ATOM 1079 C CA . VAL A 1 132 ? -17.976 4.348 18.060 1.00 71.50 132 VAL A CA 1
ATOM 1080 C C . VAL A 1 132 ? -19.433 4.224 17.656 1.00 71.50 132 VAL A C 1
ATOM 1082 O O . VAL A 1 132 ? -20.336 4.264 18.489 1.00 71.50 132 VAL A O 1
ATOM 1085 N N . TYR A 1 133 ? -19.634 3.864 16.389 1.00 73.19 133 TYR A N 1
ATOM 1086 C CA . TYR A 1 133 ? -20.902 3.379 15.866 1.00 73.19 133 TYR A CA 1
ATOM 1087 C C . TYR A 1 133 ? -20.755 1.926 15.401 1.00 73.19 133 TYR A C 1
ATOM 1089 O O . TYR A 1 133 ? -20.199 1.631 14.339 1.00 73.19 133 TYR A O 1
ATOM 1097 N N . SER A 1 134 ? -21.275 0.996 16.210 1.00 71.50 134 SER A N 1
ATOM 1098 C CA . SER A 1 134 ? -21.222 -0.447 15.954 1.00 71.50 134 SER A CA 1
ATOM 1099 C C . SER A 1 134 ? -22.620 -1.059 15.865 1.00 71.50 134 SER A C 1
ATOM 1101 O O . SER A 1 134 ? -23.541 -0.641 16.564 1.00 71.50 134 SER A O 1
ATOM 1103 N N . LYS A 1 135 ? -22.781 -2.080 15.014 1.00 70.94 135 LYS A N 1
ATOM 1104 C CA . LYS A 1 135 ? -24.017 -2.886 14.951 1.00 70.94 135 LYS A CA 1
ATOM 1105 C C . LYS A 1 135 ? -23.965 -4.180 15.761 1.00 70.94 135 LYS A C 1
ATOM 1107 O O . LYS A 1 135 ? -25.001 -4.823 15.891 1.00 70.94 135 LYS A O 1
ATOM 1112 N N . SER A 1 136 ? -22.790 -4.584 16.245 1.00 76.44 136 SER A N 1
ATOM 1113 C CA . SER A 1 136 ? -22.623 -5.871 16.932 1.00 76.44 136 SER A CA 1
ATOM 1114 C C . SER A 1 136 ? -21.874 -5.708 18.252 1.00 76.44 136 SER A C 1
ATOM 1116 O O . SER A 1 136 ? -22.509 -5.750 19.303 1.00 76.44 136 SER A O 1
ATOM 1118 N N . PHE A 1 137 ? -20.550 -5.526 18.211 1.00 75.12 137 PHE A N 1
ATOM 1119 C CA . PHE A 1 137 ? -19.708 -5.521 19.405 1.00 75.12 137 PHE A CA 1
ATOM 1120 C C . PHE A 1 137 ? -18.624 -4.441 19.346 1.00 75.12 137 PHE A C 1
ATOM 1122 O O . PHE A 1 137 ? -17.913 -4.305 18.345 1.00 75.12 137 PHE A O 1
ATOM 1129 N N . SER A 1 138 ? -18.450 -3.726 20.458 1.00 77.19 138 SER A N 1
ATOM 1130 C CA . SER A 1 138 ? -17.413 -2.705 20.609 1.00 77.19 138 SER A CA 1
ATOM 1131 C C . SER A 1 138 ? -16.778 -2.720 21.998 1.00 77.19 138 SER A C 1
ATOM 1133 O O . SER A 1 138 ? -17.489 -2.766 23.006 1.00 77.19 138 SER A O 1
ATOM 1135 N N . ILE A 1 139 ? -15.452 -2.587 22.034 1.00 79.50 139 ILE A N 1
ATOM 1136 C CA . ILE A 1 139 ? -14.673 -2.243 23.231 1.00 79.50 139 ILE A CA 1
ATOM 1137 C C . ILE A 1 139 ? -14.250 -0.785 23.094 1.00 79.50 139 ILE A C 1
ATOM 1139 O O . ILE A 1 139 ? -13.672 -0.415 22.068 1.00 79.50 139 ILE A O 1
ATOM 1143 N N . ASN A 1 140 ? -14.568 0.033 24.097 1.00 74.44 140 ASN A N 1
ATOM 1144 C CA . ASN A 1 140 ? -14.327 1.468 24.043 1.00 74.44 140 ASN A CA 1
ATOM 1145 C C . ASN A 1 140 ? -14.119 2.074 25.441 1.00 74.44 140 ASN A C 1
ATOM 1147 O O . ASN A 1 140 ? -14.683 1.592 26.424 1.00 74.44 140 ASN A O 1
ATOM 1151 N N . ASN A 1 141 ? -13.329 3.145 25.514 1.00 68.38 141 ASN A N 1
ATOM 1152 C CA . ASN A 1 141 ? -13.100 3.918 26.732 1.00 68.38 141 ASN A CA 1
ATOM 1153 C C . ASN A 1 141 ? -14.156 5.023 26.956 1.00 68.38 141 ASN A C 1
ATOM 1155 O O . ASN A 1 141 ? -14.413 5.366 28.106 1.00 68.38 141 ASN A O 1
ATOM 1159 N N . HIS A 1 142 ? -14.806 5.553 25.908 1.00 57.62 142 HIS A N 1
ATOM 1160 C CA . HIS A 1 142 ? -15.828 6.612 26.014 1.00 57.62 142 HIS A CA 1
ATOM 1161 C C . HIS A 1 142 ? -17.048 6.307 25.131 1.00 57.62 142 HIS A C 1
ATOM 1163 O O . HIS A 1 142 ? -16.933 6.318 23.913 1.00 57.62 142 HIS A O 1
ATOM 1169 N N . VAL A 1 143 ? -18.230 6.030 25.708 1.00 53.59 143 VAL A N 1
ATOM 1170 C CA . VAL A 1 143 ? -19.362 5.474 24.934 1.00 53.59 143 VAL A CA 1
ATOM 1171 C C . VAL A 1 143 ? -20.624 6.344 24.900 1.00 53.59 143 VAL A C 1
ATOM 1173 O O . VAL A 1 143 ? -21.246 6.588 25.931 1.00 53.59 143 VAL A O 1
ATOM 1176 N N . TYR A 1 144 ? -21.085 6.623 23.671 1.00 51.25 144 TYR A N 1
ATOM 1177 C CA . TYR A 1 144 ? -22.499 6.695 23.272 1.00 51.25 144 TYR A CA 1
ATOM 1178 C C . TYR A 1 144 ? -22.786 5.520 22.307 1.00 51.25 144 TYR A C 1
ATOM 1180 O O . TYR A 1 144 ? -22.397 5.588 21.147 1.00 51.25 144 TYR A O 1
ATOM 1188 N N . SER A 1 145 ? -23.424 4.416 22.731 1.00 51.88 145 SER A N 1
ATOM 1189 C CA . SER A 1 145 ? -23.776 3.312 21.804 1.00 51.88 145 SER A CA 1
ATOM 1190 C C . SER A 1 145 ? -25.180 2.745 22.023 1.00 51.88 145 SER A C 1
ATOM 1192 O O . SER A 1 145 ? -25.717 2.797 23.127 1.00 51.88 145 SER A O 1
ATOM 1194 N N . GLN A 1 146 ? -25.753 2.174 20.955 1.00 48.12 146 GLN A N 1
ATOM 1195 C CA . GLN A 1 146 ? -27.011 1.406 20.949 1.00 48.12 146 GLN A CA 1
ATOM 1196 C C . GLN A 1 146 ? -26.780 -0.126 20.972 1.00 48.12 146 GLN A C 1
ATOM 1198 O O . GLN A 1 146 ? -27.725 -0.892 20.797 1.00 48.12 146 GLN A O 1
ATOM 1203 N N . SER A 1 147 ? -25.536 -0.590 21.148 1.00 52.84 147 SER A N 1
ATOM 1204 C CA . SER A 1 147 ? -25.125 -2.005 21.058 1.00 52.84 147 SER A CA 1
ATOM 1205 C C . SER A 1 147 ? -24.478 -2.509 22.357 1.00 52.84 147 SER A C 1
ATOM 1207 O O . SER A 1 147 ? -24.215 -1.725 23.264 1.00 52.84 147 SER A O 1
ATOM 1209 N N . LEU A 1 148 ? -24.204 -3.816 22.460 1.00 55.56 148 LEU A N 1
ATOM 1210 C CA . LEU A 1 148 ? -23.525 -4.409 23.619 1.00 55.56 148 LEU A CA 1
ATOM 1211 C C . LEU A 1 148 ? -22.090 -3.848 23.735 1.00 55.56 148 LEU A C 1
ATOM 1213 O O . LEU A 1 148 ? -21.205 -4.238 22.972 1.00 55.56 148 LEU A O 1
ATOM 1217 N N . SER A 1 149 ? -21.872 -2.915 24.665 1.00 61.72 149 SER A N 1
ATOM 1218 C CA . SER A 1 149 ? -20.589 -2.235 24.884 1.00 61.72 149 SER A CA 1
ATOM 1219 C C . SER A 1 149 ? -19.947 -2.643 26.209 1.00 61.72 149 SER A C 1
ATOM 1221 O O . SER A 1 149 ? -20.609 -2.624 27.247 1.00 61.72 149 SER A O 1
ATOM 1223 N N . VAL A 1 150 ? -18.648 -2.953 26.184 1.00 64.19 150 VAL A N 1
ATOM 1224 C CA . VAL A 1 150 ? -17.831 -3.132 27.395 1.00 64.19 150 VAL A CA 1
ATOM 1225 C C . VAL A 1 150 ? -16.968 -1.887 27.583 1.00 64.19 150 VAL A C 1
ATOM 1227 O O . VAL A 1 150 ? -16.116 -1.600 26.741 1.00 64.19 150 VAL A O 1
ATOM 1230 N N . ASN A 1 151 ? -17.194 -1.169 28.686 1.00 63.91 15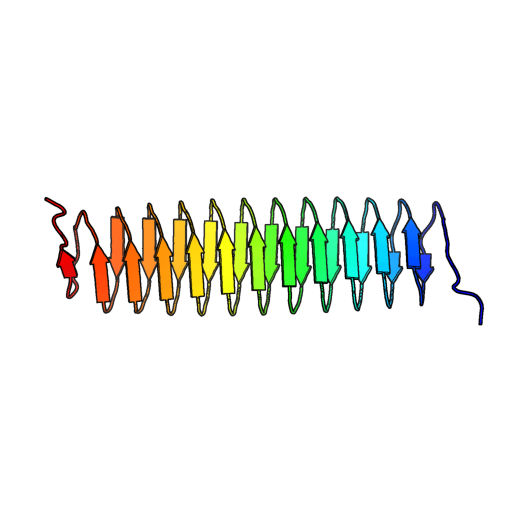1 ASN A N 1
ATOM 1231 C CA . ASN A 1 151 ? -16.384 -0.019 29.088 1.00 63.91 151 ASN A CA 1
ATOM 1232 C C . ASN A 1 151 ? -15.206 -0.503 29.935 1.00 63.91 151 ASN A C 1
ATOM 1234 O O . ASN A 1 151 ? -15.412 -1.228 30.910 1.00 63.91 151 ASN A O 1
ATOM 1238 N N . ILE A 1 152 ? -13.989 -0.091 29.585 1.00 58.59 152 ILE A N 1
ATOM 1239 C CA . ILE A 1 152 ? -12.788 -0.381 30.373 1.00 58.59 152 ILE A CA 1
ATOM 1240 C C . ILE A 1 152 ? -12.334 0.920 31.033 1.00 58.59 152 ILE A C 1
ATOM 1242 O O . ILE A 1 152 ? -11.825 1.819 30.372 1.00 58.59 152 ILE A O 1
ATOM 1246 N N . THR A 1 153 ? -12.519 1.033 32.346 1.00 51.88 153 THR A N 1
ATOM 1247 C CA . THR A 1 153 ? -11.918 2.104 33.148 1.00 51.88 153 THR A CA 1
ATOM 1248 C C . THR A 1 153 ? -10.507 1.675 33.543 1.00 51.88 153 THR A C 1
ATOM 1250 O O . THR A 1 153 ? -10.344 0.710 34.287 1.00 51.88 153 THR A O 1
ATOM 1253 N N . LEU A 1 154 ? -9.481 2.363 33.038 1.00 46.12 154 LEU A N 1
ATOM 1254 C CA . LEU A 1 154 ? -8.103 2.187 33.507 1.00 46.12 154 LEU A CA 1
ATOM 1255 C C . LEU A 1 154 ? -7.921 3.024 34.784 1.00 46.12 154 LEU A C 1
ATOM 1257 O O . LEU A 1 154 ? -8.112 4.239 34.742 1.00 46.12 154 LEU A O 1
ATOM 1261 N N . SER A 1 155 ? -7.631 2.362 35.909 1.00 44.25 155 SER A N 1
ATOM 1262 C CA . SER A 1 155 ? -7.270 2.981 37.196 1.00 44.25 155 SER A CA 1
ATOM 1263 C C . SER A 1 155 ? -5.819 3.434 37.226 1.00 44.25 155 SER A C 1
ATOM 1265 O O . SER A 1 155 ? -4.983 2.613 36.778 1.00 44.25 155 SER A O 1
#

Organism: Lottia gigantea (NCBI:txid225164)

Secondary structure (DSSP, 8-state):
-----EE-SS-EEESSEEE-SS-EEESSEEE-SSEEEESSEEE-SSEEEESSEEE-SSEEEESSEEE-SSEEEESSEEE-SSEEEESSEEE-SSEEEESSEEE-SSEEEESSEEEESSEEEESSEEEESS-EEESSEEEESS---SSEEEE----

Foldseek 3Di:
DDQDEDEDAEEDEEAHEYEYADEYEYADEYEYAEEYEYADEYEYEEEYEYAHEYEYEEEDDYAEEYEYEYEDDYADEYEYEYEDDYAHEYEYEEEDDYADEYEYEEEDDYAHEYEYEYEYDYAEEYEYAYEDEYNEEYEYQDDDYPYDYDHDDDD

Radius of gyration: 19.6 Å; chains: 1; bounding box: 51×23×60 Å

pLDDT: mean 81.46, std 11.83, range [40.84, 91.81]

Sequence (155 aa):
MGKSFSINTHDVYSKSFCINNHDVYSKSFSINNHDVYSKSFSINNHDVYSKSFSINNHDVYSKSFIINTHDVYSKSFSINNHDVYSKSFSINNHDVYSKSFSINNHDVYSKSFSINNHDVYSKSFIINTHDVYSKSFSINNHVYSQSLSVNITLS